Protein AF-A0A0D6ADC9-F1 (afdb_monomer)

Secondary structure (DSSP, 8-state):
-PPPP----------GGGS---HHHHHHHHHHHSTTS-----PBBTTTSSB-TT--HHHHHHHIIIIIS---TT-HHHHHHHHHHHTTSS-PPPSTTSTTTTTBSS--HHHHHHHHHHS-HHHHHHHHHHHHHHH-GGGTT---------S-----PPPP-PPPTTTTGGG--

pLDDT: mean 80.71, std 24.12, range [31.64, 98.81]

Structure (mmCIF, N/CA/C/O backbone):
data_AF-A0A0D6ADC9-F1
#
_entry.id   AF-A0A0D6ADC9-F1
#
loop_
_atom_site.group_PDB
_atom_site.id
_atom_site.type_symbol
_atom_site.label_atom_id
_atom_site.label_alt_id
_atom_site.label_comp_id
_atom_site.label_asym_id
_atom_site.label_entity_id
_atom_site.label_seq_id
_atom_site.pdbx_PDB_ins_code
_atom_site.Cartn_x
_atom_site.Cartn_y
_atom_site.Cartn_z
_atom_site.occupancy
_atom_site.B_iso_or_equiv
_atom_site.auth_seq_id
_atom_site.auth_comp_id
_atom_site.auth_asym_id
_atom_site.auth_atom_id
_atom_site.pdbx_PDB_model_num
ATOM 1 N N . MET A 1 1 ? -31.991 -17.745 -59.155 1.00 43.16 1 MET A N 1
ATOM 2 C CA . MET A 1 1 ? -30.536 -17.581 -58.963 1.00 43.16 1 MET A CA 1
ATOM 3 C C . MET A 1 1 ? -30.314 -16.551 -57.860 1.00 43.16 1 MET A C 1
ATOM 5 O O . MET A 1 1 ? -30.381 -15.366 -58.160 1.00 43.16 1 MET A O 1
ATOM 9 N N . PRO A 1 2 ? -30.186 -16.958 -56.587 1.00 39.16 2 PRO A N 1
ATOM 10 C CA . PRO A 1 2 ? -29.908 -16.034 -55.491 1.00 39.16 2 PRO A CA 1
ATOM 11 C C . PRO A 1 2 ? -28.393 -15.873 -55.290 1.00 39.16 2 PRO A C 1
ATOM 13 O O . PRO A 1 2 ? -27.664 -16.861 -55.239 1.00 39.16 2 PRO A O 1
ATOM 16 N N . GLY A 1 3 ? -27.926 -14.628 -55.185 1.00 37.94 3 GLY A N 1
ATOM 17 C CA . GLY A 1 3 ? -26.567 -14.300 -54.757 1.00 37.94 3 GLY A CA 1
ATOM 18 C C . GLY A 1 3 ? -26.476 -14.331 -53.233 1.00 37.94 3 GLY A C 1
ATOM 19 O O . GLY A 1 3 ? -27.190 -13.594 -52.558 1.00 37.94 3 GLY A O 1
ATOM 20 N N . GLN A 1 4 ? -25.621 -15.204 -52.702 1.00 42.19 4 GLN A N 1
ATOM 21 C CA . GLN A 1 4 ? -25.254 -15.258 -51.287 1.00 42.19 4 GLN A CA 1
ATOM 22 C C . GLN A 1 4 ? -24.281 -14.119 -50.961 1.00 42.19 4 GLN A C 1
ATOM 24 O O . GLN A 1 4 ? -23.196 -14.047 -51.535 1.00 42.19 4 GLN A O 1
ATOM 29 N N . LEU A 1 5 ? -24.662 -13.251 -50.024 1.00 40.06 5 LEU A N 1
ATOM 30 C CA . LEU A 1 5 ? -23.740 -12.352 -49.335 1.00 40.06 5 LEU A CA 1
ATOM 31 C C . LEU A 1 5 ? -23.358 -13.013 -48.008 1.00 40.06 5 LEU A C 1
ATOM 33 O O . LEU A 1 5 ? -24.223 -13.346 -47.202 1.00 40.06 5 LEU A O 1
ATOM 37 N N . PHE A 1 6 ? -22.064 -13.260 -47.826 1.00 42.75 6 PHE A N 1
ATOM 38 C CA . PHE A 1 6 ? -21.501 -13.854 -46.619 1.00 42.75 6 PHE A CA 1
ATOM 39 C C . PHE A 1 6 ? -21.408 -12.790 -45.516 1.00 42.75 6 PHE A C 1
ATOM 41 O O . PHE A 1 6 ? -20.636 -11.839 -45.634 1.00 42.75 6 PHE A O 1
ATOM 48 N N . GLU A 1 7 ? -22.181 -12.949 -44.440 1.00 40.00 7 GLU A N 1
ATOM 49 C CA . GLU A 1 7 ? -21.978 -12.211 -43.191 1.00 40.00 7 GLU A CA 1
ATOM 50 C C . GLU A 1 7 ? -20.782 -12.807 -42.439 1.00 40.00 7 GLU A C 1
ATOM 52 O O . GLU A 1 7 ? -20.865 -13.871 -41.824 1.00 40.00 7 GLU A O 1
ATOM 57 N N . ASN A 1 8 ? -19.648 -12.112 -42.479 1.00 42.78 8 ASN A N 1
ATOM 58 C CA . ASN A 1 8 ? -18.509 -12.417 -41.623 1.00 42.78 8 ASN A CA 1
ATOM 59 C C . ASN A 1 8 ? -18.754 -11.843 -40.219 1.00 42.78 8 ASN A C 1
ATOM 61 O O . ASN A 1 8 ? -18.361 -10.716 -39.918 1.00 42.78 8 ASN A O 1
ATOM 65 N N . ASN A 1 9 ? -19.384 -12.633 -39.349 1.00 41.06 9 ASN A N 1
ATOM 66 C CA . ASN A 1 9 ? -19.448 -12.357 -37.914 1.00 41.06 9 ASN A CA 1
ATOM 67 C C . ASN A 1 9 ? -18.090 -12.657 -37.261 1.00 41.06 9 ASN A C 1
ATOM 69 O O . ASN A 1 9 ? -17.872 -13.725 -36.689 1.00 41.06 9 ASN A O 1
ATOM 73 N N . TYR A 1 10 ? -17.161 -11.703 -37.331 1.00 40.94 10 TYR A N 1
ATOM 74 C CA . TYR A 1 10 ? -15.987 -11.710 -36.463 1.00 40.94 10 TYR A CA 1
ATOM 75 C C . TYR A 1 10 ? -16.418 -11.292 -35.057 1.00 40.94 10 TYR A C 1
ATOM 77 O O . TYR A 1 10 ? -16.470 -10.110 -34.723 1.00 40.94 10 TYR A O 1
ATOM 85 N N . SER A 1 11 ? -16.740 -12.283 -34.226 1.00 43.16 11 SER A N 1
ATOM 86 C CA . SER A 1 11 ? -16.884 -12.094 -32.785 1.00 43.16 11 SER A CA 1
ATOM 87 C C . SER A 1 11 ? -15.505 -11.782 -32.202 1.00 43.16 11 SER A C 1
ATOM 89 O O . SER A 1 11 ? -14.759 -12.679 -31.809 1.00 43.16 11 SER A O 1
ATOM 91 N N . TYR A 1 12 ? -15.142 -10.500 -32.180 1.00 41.97 12 TYR A N 1
ATOM 92 C CA . TYR A 1 12 ? -14.013 -9.994 -31.409 1.00 41.97 12 TYR A CA 1
ATOM 93 C C . TYR A 1 12 ? -14.345 -10.134 -29.919 1.00 41.97 12 TYR A C 1
ATOM 95 O O . TYR A 1 12 ? -14.784 -9.189 -29.269 1.00 41.97 12 TYR A O 1
ATOM 103 N N . PHE A 1 13 ? -14.128 -11.322 -29.353 1.00 47.16 13 PHE A N 1
ATOM 104 C CA . PHE A 1 13 ? -13.932 -11.445 -27.913 1.00 47.16 13 PHE A CA 1
ATOM 105 C C . PHE A 1 13 ? -12.553 -10.871 -27.586 1.00 47.16 13 PHE A C 1
ATOM 107 O O . PHE A 1 13 ? -11.568 -11.591 -27.443 1.00 47.16 13 PHE A O 1
ATOM 114 N N . SER A 1 14 ? -12.465 -9.546 -27.492 1.00 48.56 14 SER A N 1
ATOM 115 C CA . SER A 1 14 ? -11.417 -8.939 -26.682 1.00 48.56 14 SER A CA 1
ATOM 116 C C . SER A 1 14 ? -11.644 -9.414 -25.244 1.00 48.56 14 SER A C 1
ATOM 118 O O . SER A 1 14 ? -12.774 -9.303 -24.762 1.00 48.56 14 SER A O 1
ATOM 120 N N . PRO A 1 15 ? -10.640 -9.959 -24.537 1.00 46.06 15 PRO A N 1
ATOM 121 C CA . PRO A 1 15 ? -10.792 -10.241 -23.121 1.00 46.06 15 PRO A CA 1
ATOM 122 C C . PRO A 1 15 ? -11.028 -8.917 -22.392 1.00 46.06 15 PRO A C 1
ATOM 124 O O . PRO A 1 15 ? -10.106 -8.139 -22.157 1.00 46.06 15 PRO A O 1
ATOM 127 N N . VAL A 1 16 ? -12.280 -8.660 -22.023 1.00 44.53 16 VAL A N 1
ATOM 128 C CA . VAL A 1 16 ? -12.704 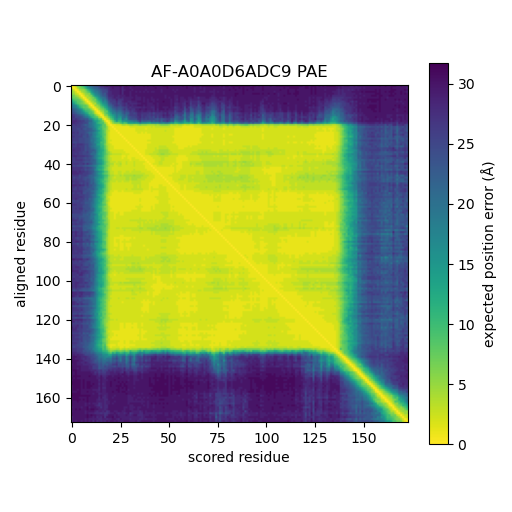-7.546 -21.169 1.00 44.53 16 VAL A CA 1
ATOM 129 C C . VAL A 1 16 ? -12.322 -7.850 -19.706 1.00 44.53 16 VAL A C 1
ATOM 131 O O . VAL A 1 16 ? -13.125 -7.720 -18.796 1.00 44.53 16 VAL A O 1
ATOM 134 N N . PHE A 1 17 ? -11.091 -8.309 -19.455 1.00 46.50 17 PHE A N 1
ATOM 135 C CA . PHE A 1 17 ? -10.576 -8.540 -18.095 1.00 46.50 17 PHE A CA 1
ATOM 136 C C . PHE A 1 17 ? -9.948 -7.280 -17.485 1.00 46.50 17 PHE A C 1
ATOM 138 O O . PHE A 1 17 ? -9.686 -7.235 -16.291 1.00 46.50 17 PHE A O 1
ATOM 145 N N . ALA A 1 18 ? -9.773 -6.220 -18.279 1.00 45.75 18 ALA A N 1
ATOM 146 C CA . ALA A 1 18 ? -9.383 -4.895 -17.797 1.00 45.75 18 ALA A CA 1
ATOM 147 C C . ALA A 1 18 ? -10.594 -4.032 -17.379 1.00 45.75 18 ALA A C 1
ATOM 149 O O . ALA A 1 18 ? -10.494 -2.807 -17.348 1.00 45.75 18 ALA A O 1
ATOM 150 N N . GLN A 1 19 ? -11.750 -4.640 -17.076 1.00 49.78 19 GLN A N 1
ATOM 151 C CA . GLN A 1 19 ? -12.756 -3.961 -16.260 1.00 49.78 19 GLN A CA 1
ATOM 152 C C . GLN A 1 19 ? -12.175 -3.823 -14.851 1.00 49.78 19 GLN A C 1
ATOM 154 O O . GLN A 1 19 ? -11.964 -4.800 -14.142 1.00 49.78 19 GLN A O 1
ATOM 159 N N . THR A 1 20 ? -11.834 -2.581 -14.529 1.00 68.12 20 THR A N 1
ATOM 160 C CA . THR A 1 20 ? -11.034 -2.085 -13.411 1.00 68.12 20 THR A CA 1
ATOM 161 C C . THR A 1 20 ? -11.347 -2.798 -12.091 1.00 68.12 20 THR A C 1
ATOM 163 O O . THR A 1 20 ? -12.310 -2.448 -11.408 1.00 68.12 20 THR A O 1
ATOM 166 N N . ILE A 1 21 ? -10.539 -3.796 -11.712 1.00 88.75 21 ILE A N 1
ATOM 167 C CA . ILE A 1 21 ? -10.601 -4.362 -10.360 1.00 88.75 21 ILE A CA 1
ATOM 168 C C . ILE A 1 21 ? -10.336 -3.230 -9.361 1.00 88.75 21 ILE A C 1
ATOM 170 O O . ILE A 1 21 ? -9.402 -2.438 -9.527 1.00 88.75 21 ILE A O 1
ATOM 174 N N . THR A 1 22 ? -11.220 -3.085 -8.378 1.00 94.50 22 THR A N 1
ATOM 175 C CA . THR A 1 22 ? -11.134 -1.979 -7.425 1.00 94.50 22 THR A CA 1
ATOM 176 C C . THR A 1 22 ? -10.011 -2.235 -6.417 1.00 94.50 22 THR A C 1
ATOM 178 O O . THR A 1 22 ? -9.695 -3.397 -6.142 1.00 94.50 22 THR A O 1
ATOM 181 N N . PRO A 1 23 ? -9.414 -1.184 -5.825 1.00 96.94 23 PRO A N 1
ATOM 182 C CA . PRO A 1 23 ? -8.412 -1.351 -4.775 1.00 96.94 23 PRO A CA 1
ATOM 183 C C . PRO A 1 23 ? -8.875 -2.235 -3.611 1.00 96.94 23 PRO A C 1
ATOM 185 O O . PRO A 1 23 ? -8.070 -2.952 -3.027 1.00 96.94 23 PRO A O 1
ATOM 188 N N . GLU A 1 24 ? -10.166 -2.190 -3.283 1.00 96.94 24 GLU A N 1
ATOM 189 C CA . GLU A 1 24 ? -10.786 -2.973 -2.216 1.00 96.94 24 GLU A CA 1
ATOM 190 C C . GLU A 1 24 ? -10.818 -4.471 -2.576 1.00 96.94 24 GLU A C 1
ATOM 192 O O . GLU A 1 24 ? -10.318 -5.287 -1.807 1.00 96.94 24 GLU A O 1
ATOM 197 N N . LYS A 1 25 ? -11.241 -4.831 -3.798 1.00 96.88 25 LYS A N 1
ATOM 198 C CA . LYS A 1 25 ? -11.212 -6.226 -4.280 1.00 96.88 25 LYS A CA 1
ATOM 199 C C . LYS A 1 25 ? -9.798 -6.799 -4.353 1.00 96.88 25 LYS A C 1
ATOM 201 O O . LYS A 1 25 ? -9.567 -7.942 -3.983 1.00 96.88 25 LYS A O 1
ATOM 206 N N . VAL A 1 26 ? -8.833 -5.992 -4.795 1.00 97.38 26 VAL A N 1
ATOM 207 C CA . VAL A 1 26 ? -7.416 -6.398 -4.805 1.00 97.38 26 VAL A CA 1
ATOM 208 C C . VAL A 1 26 ? -6.938 -6.660 -3.381 1.00 97.38 26 VAL A C 1
ATOM 210 O O . VAL A 1 26 ? -6.210 -7.616 -3.145 1.00 97.38 26 VAL A O 1
ATOM 213 N N . ALA A 1 27 ? -7.342 -5.822 -2.423 1.00 98.19 27 ALA A N 1
ATOM 214 C CA . ALA A 1 27 ? -6.989 -6.024 -1.027 1.00 98.19 27 ALA A CA 1
ATOM 215 C C . ALA A 1 27 ? -7.561 -7.333 -0.476 1.00 98.19 27 ALA A C 1
ATOM 217 O O . ALA A 1 27 ? -6.817 -8.072 0.163 1.00 98.19 27 ALA A O 1
ATOM 218 N N . GLU A 1 28 ? -8.827 -7.650 -0.759 1.00 97.69 28 GLU A N 1
ATOM 219 C CA . GLU A 1 28 ? -9.432 -8.937 -0.393 1.00 97.69 28 GLU A CA 1
ATOM 220 C C . GLU A 1 28 ? -8.597 -10.121 -0.908 1.00 97.69 28 GLU A C 1
ATOM 222 O O . GLU A 1 28 ? -8.227 -10.996 -0.125 1.00 97.69 28 GLU A O 1
ATOM 227 N N . GLU A 1 29 ? -8.227 -10.122 -2.193 1.00 97.25 29 GLU A N 1
ATOM 228 C CA . GLU A 1 29 ? -7.405 -11.185 -2.790 1.00 97.25 29 GLU A CA 1
ATOM 229 C C . GLU A 1 29 ? -5.999 -11.264 -2.177 1.00 97.25 29 GLU A C 1
ATOM 231 O O . GLU A 1 29 ? -5.477 -12.358 -1.947 1.00 97.25 29 GLU A O 1
ATOM 236 N N . VAL A 1 30 ? -5.385 -10.119 -1.858 1.00 98.00 30 VAL A N 1
ATOM 237 C CA . VAL A 1 30 ? -4.087 -10.086 -1.172 1.00 98.00 30 VAL A CA 1
ATOM 238 C C . VAL A 1 30 ? -4.198 -10.723 0.212 1.00 98.00 30 VAL A C 1
ATOM 240 O O . VAL A 1 30 ? -3.404 -11.606 0.5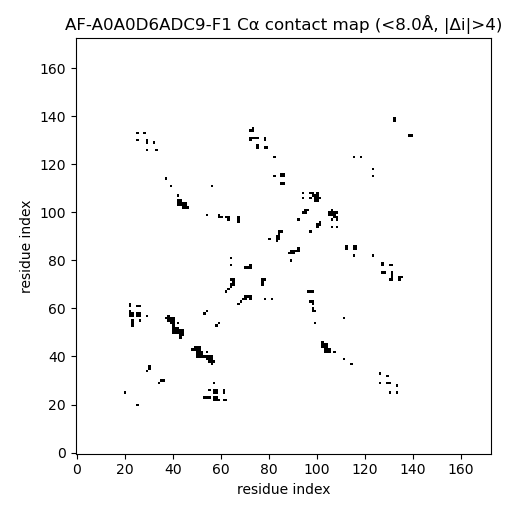23 1.00 98.00 30 VAL A O 1
ATOM 243 N N . TYR A 1 31 ? -5.178 -10.343 1.034 1.00 98.12 31 TYR A N 1
ATOM 244 C CA . TYR A 1 31 ? -5.330 -10.921 2.377 1.00 98.12 31 TYR A CA 1
ATOM 245 C C . TYR A 1 31 ? -5.763 -12.392 2.353 1.00 98.12 31 TYR A C 1
ATOM 247 O O . TYR A 1 31 ? -5.498 -13.112 3.309 1.00 98.12 31 TYR A O 1
ATOM 255 N N . GLN A 1 32 ? -6.367 -12.880 1.268 1.00 97.75 32 GLN A N 1
ATOM 256 C CA . GLN A 1 32 ? -6.578 -14.319 1.084 1.00 97.75 32 GLN A CA 1
ATOM 257 C C . GLN A 1 32 ? -5.260 -15.075 0.850 1.00 97.75 32 GLN A C 1
ATOM 259 O O . GLN A 1 32 ? -5.097 -16.185 1.353 1.00 97.75 32 GLN A O 1
ATOM 264 N N . GLN A 1 33 ? -4.315 -14.488 0.107 1.00 97.38 33 GLN A N 1
ATOM 265 C CA . GLN A 1 33 ? -3.028 -15.121 -0.215 1.00 97.38 33 GLN A CA 1
ATOM 266 C C . GLN A 1 33 ? -1.966 -14.936 0.881 1.00 97.38 33 GLN A C 1
ATOM 268 O O . GLN A 1 33 ? -1.130 -15.816 1.083 1.00 97.38 33 GLN A O 1
ATOM 273 N N . ILE A 1 34 ? -1.993 -13.809 1.598 1.00 96.81 34 ILE A N 1
ATOM 274 C CA . ILE A 1 34 ? -1.086 -13.481 2.708 1.00 96.81 34 ILE A CA 1
ATOM 275 C C . ILE A 1 34 ? -1.881 -13.016 3.947 1.00 96.81 34 ILE A C 1
ATOM 277 O O . ILE A 1 34 ? -1.864 -11.832 4.290 1.00 96.81 34 ILE A O 1
ATOM 281 N N . PRO A 1 35 ? -2.574 -13.933 4.652 1.00 96.25 35 PRO A N 1
ATOM 282 C CA . PRO A 1 35 ? -3.527 -13.591 5.718 1.00 96.25 35 PRO A CA 1
ATOM 283 C C . PRO A 1 35 ? -2.909 -12.906 6.939 1.00 96.25 35 PRO A C 1
ATOM 285 O O . PRO A 1 35 ? -3.592 -12.158 7.631 1.00 96.25 35 PRO A O 1
ATOM 288 N N . ASP A 1 36 ? -1.614 -13.107 7.181 1.00 94.94 36 ASP A N 1
ATOM 289 C CA . ASP A 1 36 ? -0.901 -12.479 8.298 1.00 94.94 36 ASP A CA 1
ATOM 290 C C . ASP A 1 36 ? -0.463 -11.031 7.996 1.00 94.94 36 ASP A C 1
ATOM 292 O O . ASP A 1 36 ? 0.190 -10.386 8.824 1.00 94.94 36 ASP A O 1
ATOM 296 N N . PHE A 1 37 ? -0.768 -10.500 6.804 1.00 96.75 37 PHE A N 1
ATOM 297 C CA . PHE A 1 37 ? -0.408 -9.131 6.447 1.00 96.75 37 PHE A CA 1
ATOM 298 C C . PHE A 1 37 ? -1.245 -8.110 7.252 1.00 96.75 37 PHE A C 1
ATOM 300 O O . PHE A 1 37 ? -2.454 -8.296 7.402 1.00 96.75 37 PHE A O 1
ATOM 307 N N . PRO A 1 38 ? -0.658 -7.009 7.767 1.00 97.12 38 PRO A N 1
ATOM 308 C CA . PRO A 1 38 ? -1.391 -6.051 8.601 1.00 97.12 38 PRO A CA 1
ATOM 309 C C . PRO A 1 38 ? -2.559 -5.371 7.870 1.00 97.12 38 PRO A C 1
ATOM 311 O O . PRO A 1 38 ? -2.360 -4.763 6.820 1.00 97.12 38 PRO A O 1
ATOM 314 N N . LEU A 1 39 ? -3.760 -5.421 8.462 1.00 97.12 39 LEU A N 1
ATOM 315 C CA . LEU A 1 39 ? -4.990 -4.879 7.866 1.00 97.12 39 LEU A CA 1
ATOM 316 C C . LEU A 1 39 ? -5.089 -3.347 7.897 1.00 97.12 39 LEU A C 1
ATOM 318 O O . LEU A 1 39 ? -5.475 -2.746 6.898 1.00 97.12 39 LEU A O 1
ATOM 322 N N . GLU A 1 40 ? -4.797 -2.717 9.041 1.00 96.56 40 GLU A N 1
ATOM 323 C CA . GLU A 1 40 ? -4.938 -1.266 9.285 1.00 96.56 40 GLU A CA 1
ATOM 324 C C . GLU A 1 40 ? -6.248 -0.651 8.751 1.00 96.56 40 GLU A C 1
ATOM 326 O O . GLU A 1 40 ? -6.228 0.287 7.945 1.00 96.56 40 GLU A O 1
ATOM 331 N N . ASN A 1 41 ? -7.394 -1.179 9.188 1.00 96.50 41 ASN A N 1
ATOM 332 C CA . ASN A 1 41 ? -8.729 -0.754 8.742 1.00 96.50 41 ASN A CA 1
ATOM 333 C C . ASN A 1 41 ? -9.631 -0.201 9.860 1.00 96.50 41 ASN A C 1
ATOM 335 O O . ASN A 1 41 ? -10.848 -0.137 9.716 1.00 96.50 41 ASN A O 1
ATOM 339 N N . ASN A 1 42 ? -9.038 0.261 10.962 1.00 96.69 42 ASN A N 1
ATOM 340 C CA . ASN A 1 42 ? -9.765 0.820 12.111 1.00 96.69 42 ASN A CA 1
ATOM 341 C C . ASN A 1 42 ? -10.063 2.329 11.981 1.00 96.69 42 ASN A C 1
ATOM 343 O O . ASN A 1 42 ? -10.324 3.005 12.976 1.00 96.69 42 ASN A O 1
ATOM 347 N N . TYR A 1 43 ? -9.991 2.884 10.769 1.00 97.12 43 TYR A N 1
ATOM 348 C CA . TYR A 1 43 ? -10.200 4.311 10.523 1.00 97.12 43 TYR A CA 1
ATOM 349 C C . TYR A 1 43 ? -11.685 4.648 10.398 1.00 97.12 43 TYR A C 1
ATOM 351 O O . TYR A 1 43 ? -12.459 3.873 9.841 1.00 97.12 43 TYR A O 1
ATOM 359 N N . ILE A 1 44 ? -12.083 5.831 10.866 1.00 98.19 44 ILE A N 1
ATOM 360 C CA . ILE A 1 44 ? -13.467 6.307 10.768 1.00 98.19 44 ILE A CA 1
ATOM 361 C C . ILE A 1 44 ? -13.625 7.129 9.485 1.00 98.19 44 ILE A C 1
ATOM 363 O O . ILE A 1 44 ? -12.850 8.053 9.229 1.00 98.19 44 ILE A O 1
ATOM 367 N N . SER A 1 45 ? -14.641 6.808 8.688 1.00 97.69 45 SER A N 1
ATOM 368 C CA . SER A 1 45 ? -15.044 7.597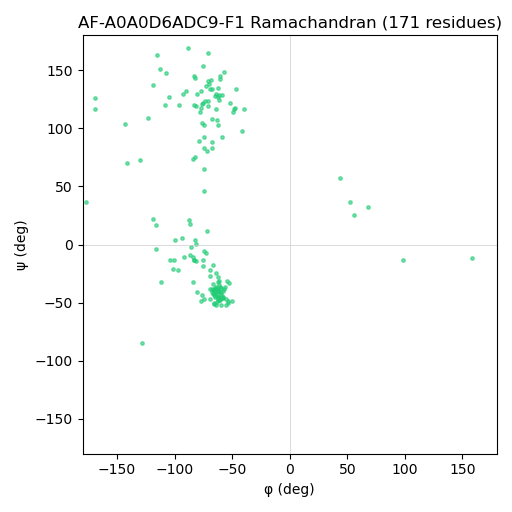 7.522 1.00 97.69 45 SER A CA 1
ATOM 369 C C . SER A 1 45 ? -15.646 8.932 7.957 1.00 97.69 45 SER A C 1
ATOM 371 O O . SER A 1 45 ? -16.520 8.969 8.821 1.00 97.69 45 SER A O 1
ATOM 373 N N . ARG A 1 46 ? -15.233 10.035 7.325 1.00 97.69 46 ARG A N 1
ATOM 374 C CA . ARG A 1 46 ? -15.846 11.356 7.548 1.00 97.69 46 ARG A CA 1
ATOM 375 C C . ARG A 1 46 ? -17.266 11.449 7.000 1.00 97.69 46 ARG A C 1
ATOM 377 O O . ARG A 1 46 ? -18.045 12.249 7.499 1.00 97.69 46 ARG A O 1
ATOM 384 N N . GLU A 1 47 ? -17.581 10.668 5.971 1.00 96.81 47 GLU A N 1
ATOM 385 C CA . GLU A 1 47 ? -18.889 10.695 5.313 1.00 96.81 47 GLU A CA 1
ATOM 386 C C . GLU A 1 47 ? -19.944 9.966 6.147 1.00 96.81 47 GLU A C 1
ATOM 388 O O . GLU A 1 47 ? -21.021 10.500 6.396 1.00 96.81 47 GLU A O 1
ATOM 393 N N . THR A 1 48 ? -19.627 8.753 6.605 1.00 96.88 48 THR A N 1
ATOM 394 C CA . THR A 1 48 ? -20.596 7.883 7.290 1.00 96.88 48 THR A CA 1
ATOM 395 C C . THR A 1 48 ? -20.453 7.893 8.807 1.00 96.88 48 THR A C 1
ATOM 397 O O . THR A 1 48 ? -21.332 7.390 9.503 1.00 96.88 48 THR A O 1
ATOM 400 N N . ASN A 1 49 ? -19.352 8.439 9.336 1.00 97.38 49 ASN A N 1
ATOM 401 C CA . ASN A 1 49 ? -18.985 8.379 10.752 1.00 97.38 49 ASN A CA 1
ATOM 402 C C . ASN A 1 49 ? -18.909 6.941 11.312 1.00 97.38 49 ASN A C 1
ATOM 404 O O . ASN A 1 49 ? -19.090 6.707 12.506 1.00 97.38 49 ASN A O 1
ATOM 408 N N . GLN A 1 50 ? -18.652 5.965 10.438 1.00 97.88 50 GLN A N 1
ATOM 409 C CA . GLN A 1 50 ? -18.483 4.549 10.768 1.00 97.88 50 GLN A CA 1
ATOM 410 C C . GLN A 1 50 ? -17.058 4.087 10.456 1.00 97.88 50 GLN A C 1
ATOM 412 O O . GLN A 1 50 ? -16.332 4.744 9.705 1.00 97.88 50 GLN A O 1
ATOM 417 N N . ILE A 1 51 ? -16.665 2.939 11.012 1.00 97.12 51 ILE A N 1
ATOM 418 C CA . ILE A 1 51 ? -15.394 2.292 10.669 1.00 97.12 51 ILE A CA 1
ATOM 419 C C . ILE A 1 51 ? -15.407 1.932 9.178 1.00 97.12 51 ILE A C 1
ATOM 421 O O . ILE A 1 51 ? -16.298 1.232 8.700 1.00 97.12 51 ILE A O 1
ATOM 425 N N . ALA A 1 52 ? -14.408 2.413 8.446 1.00 96.81 52 ALA A N 1
ATOM 426 C CA . ALA A 1 52 ? -14.228 2.170 7.025 1.00 96.81 52 ALA A CA 1
ATOM 427 C C . ALA A 1 52 ? -13.502 0.833 6.810 1.00 96.81 52 ALA A C 1
ATOM 429 O O . ALA A 1 52 ? -12.326 0.811 6.455 1.00 96.81 52 ALA A O 1
ATOM 430 N N . ILE A 1 53 ? -14.208 -0.278 7.027 1.00 96.38 53 ILE A N 1
ATOM 431 C CA . ILE A 1 53 ? -13.640 -1.639 7.011 1.00 96.38 53 ILE A CA 1
ATOM 432 C C . ILE A 1 53 ? -12.890 -1.993 5.712 1.00 96.38 53 ILE A C 1
ATOM 434 O O . ILE A 1 53 ? -11.880 -2.691 5.770 1.00 96.38 53 ILE A O 1
ATOM 438 N N . GLU A 1 54 ? -13.324 -1.436 4.576 1.00 94.50 54 GLU A N 1
ATOM 439 C CA . GLU A 1 54 ? -12.711 -1.629 3.250 1.00 94.50 54 GLU A CA 1
ATOM 440 C C . GLU A 1 54 ? -11.478 -0.734 3.006 1.00 94.50 54 GLU A C 1
ATOM 442 O O . GLU A 1 54 ? -10.693 -0.947 2.077 1.00 94.50 54 GLU A O 1
ATOM 447 N N . ASN A 1 55 ? -11.263 0.290 3.844 1.00 96.94 55 ASN A N 1
ATOM 448 C CA . ASN A 1 55 ? -10.043 1.100 3.832 1.00 96.94 55 ASN A CA 1
ATOM 449 C C . ASN A 1 55 ? -8.955 0.374 4.628 1.00 96.94 55 ASN A C 1
ATOM 451 O O . ASN A 1 55 ? -8.631 0.749 5.752 1.00 96.94 55 ASN A O 1
ATOM 455 N N . THR A 1 56 ? -8.381 -0.661 4.025 1.00 98.44 56 THR A N 1
ATOM 456 C CA . THR A 1 56 ? -7.231 -1.407 4.541 1.00 98.44 56 THR A CA 1
ATOM 457 C C . THR A 1 56 ? -5.907 -0.780 4.084 1.00 98.44 56 THR A C 1
ATOM 459 O O . THR A 1 56 ? -5.876 0.070 3.189 1.00 98.44 56 THR A O 1
ATOM 462 N N . LEU A 1 57 ? -4.786 -1.221 4.664 1.00 98.62 57 LEU A N 1
ATOM 463 C CA . LEU A 1 57 ? -3.437 -0.860 4.217 1.00 98.62 57 LEU A CA 1
ATOM 464 C C . LEU A 1 57 ? -3.251 -1.144 2.722 1.00 98.62 57 LEU A C 1
ATOM 466 O O . LEU A 1 57 ? -2.801 -0.278 1.973 1.00 98.62 57 LEU A O 1
ATOM 470 N N . ILE A 1 58 ? -3.626 -2.346 2.278 1.00 98.69 58 ILE A N 1
ATOM 471 C CA . ILE A 1 58 ? -3.480 -2.748 0.879 1.00 98.69 58 ILE A CA 1
ATOM 472 C C . ILE A 1 58 ? -4.382 -1.934 -0.047 1.00 98.69 58 ILE A C 1
ATOM 474 O O . ILE A 1 58 ? -3.896 -1.476 -1.081 1.00 98.69 58 ILE A O 1
ATOM 478 N N . SER A 1 59 ? -5.647 -1.676 0.308 1.00 98.50 59 SER A N 1
ATOM 479 C CA . SER A 1 59 ? -6.517 -0.889 -0.578 1.00 98.50 59 SER A CA 1
ATOM 480 C C . SER A 1 59 ? -6.000 0.545 -0.733 1.00 98.50 59 SER A C 1
ATOM 482 O O . SER A 1 59 ? -5.982 1.075 -1.845 1.00 98.50 59 SER A O 1
ATOM 484 N N . ARG A 1 60 ? -5.449 1.150 0.330 1.00 98.56 60 ARG A N 1
ATOM 485 C CA . ARG A 1 60 ? -4.755 2.448 0.245 1.00 98.56 60 ARG A CA 1
ATOM 486 C C . ARG A 1 60 ? -3.473 2.384 -0.584 1.00 98.56 60 ARG A C 1
ATOM 488 O O . ARG A 1 60 ? -3.255 3.269 -1.411 1.00 98.56 60 ARG A O 1
ATOM 495 N N . LEU A 1 61 ? -2.656 1.341 -0.435 1.00 98.75 61 LEU A N 1
ATOM 496 C CA . LEU A 1 61 ? -1.433 1.148 -1.223 1.00 98.75 61 LEU A CA 1
ATOM 497 C C . LEU A 1 61 ? -1.736 1.018 -2.721 1.00 98.75 61 LEU A C 1
ATOM 499 O O . LEU A 1 61 ? -1.086 1.671 -3.542 1.00 98.75 61 LEU A O 1
ATOM 503 N N . VAL A 1 62 ? -2.745 0.222 -3.077 1.00 98.50 62 VAL A N 1
ATOM 504 C CA . VAL A 1 62 ? -3.199 0.038 -4.461 1.00 98.50 62 VAL A CA 1
ATOM 505 C C . VAL A 1 62 ? -3.771 1.344 -5.011 1.00 98.50 62 VAL A C 1
ATOM 507 O O . VAL A 1 62 ? -3.394 1.763 -6.104 1.00 98.50 62 VAL A O 1
ATOM 510 N N . ARG A 1 63 ? -4.593 2.052 -4.227 1.00 98.25 63 ARG A N 1
ATOM 511 C CA . ARG A 1 63 ? -5.141 3.365 -4.595 1.00 98.25 63 ARG A CA 1
ATOM 512 C C . ARG A 1 63 ? -4.035 4.396 -4.845 1.00 98.25 63 ARG A C 1
ATOM 514 O O . ARG A 1 63 ? -4.098 5.143 -5.820 1.00 98.25 63 ARG A O 1
ATOM 521 N N . TYR A 1 64 ? -3.000 4.408 -4.005 1.00 98.62 64 TYR A N 1
ATOM 522 C CA . TYR A 1 64 ? -1.825 5.263 -4.181 1.00 98.62 64 TYR A CA 1
ATOM 523 C C . TYR A 1 64 ? -1.093 4.930 -5.488 1.00 98.62 64 TYR A C 1
ATOM 525 O O . TYR A 1 64 ? -0.799 5.824 -6.281 1.00 98.62 64 TYR A O 1
ATOM 533 N N . HIS A 1 65 ? -0.840 3.646 -5.750 1.00 98.56 65 HIS A N 1
ATOM 534 C CA . HIS A 1 65 ? -0.180 3.195 -6.975 1.00 98.56 65 HIS A CA 1
ATOM 535 C C . HIS A 1 65 ? -0.963 3.591 -8.236 1.00 98.56 65 HIS A C 1
ATOM 537 O O . HIS A 1 65 ? -0.405 4.213 -9.141 1.00 98.56 65 HIS A O 1
ATOM 543 N N . GLN A 1 66 ? -2.257 3.267 -8.273 1.00 96.69 66 GLN A N 1
ATOM 544 C CA . GLN A 1 66 ? -3.098 3.429 -9.457 1.00 96.69 66 GLN A CA 1
ATOM 545 C C . GLN A 1 66 ? -3.513 4.875 -9.710 1.00 96.69 66 GLN A C 1
ATOM 547 O O . GLN A 1 66 ? -3.508 5.311 -10.855 1.00 96.69 66 GLN A O 1
ATOM 552 N N . TYR A 1 67 ? -3.904 5.619 -8.672 1.00 96.00 67 TYR A N 1
ATOM 553 C CA . TYR A 1 67 ? -4.564 6.916 -8.860 1.00 96.00 67 TYR A CA 1
ATOM 554 C C . TYR A 1 67 ? -3.709 8.099 -8.415 1.00 96.00 67 TYR A C 1
ATOM 556 O O . TYR A 1 67 ? -3.794 9.163 -9.020 1.00 96.00 67 TYR A O 1
ATOM 564 N N . THR A 1 68 ? -2.871 7.944 -7.386 1.00 96.69 68 THR A N 1
ATOM 565 C CA . THR A 1 68 ? -1.958 9.025 -6.973 1.00 96.69 68 THR A CA 1
ATOM 566 C C . THR A 1 68 ? -0.715 9.062 -7.858 1.00 96.69 68 THR A C 1
ATOM 568 O O . THR A 1 68 ? -0.239 10.139 -8.215 1.00 96.69 68 THR A O 1
ATOM 571 N N . LYS A 1 69 ? -0.171 7.890 -8.204 1.00 97.50 69 LYS A N 1
ATOM 572 C CA . LYS A 1 69 ? 1.057 7.760 -8.996 1.00 97.50 69 LYS A CA 1
ATOM 573 C C . LYS A 1 69 ? 0.832 7.374 -10.450 1.00 97.50 69 LYS A C 1
ATOM 575 O O . LYS A 1 69 ? 1.773 7.513 -11.227 1.00 97.50 69 LYS A O 1
ATOM 580 N N . SER A 1 70 ? -0.371 6.927 -10.809 1.00 96.38 70 SER A N 1
ATOM 581 C CA . SER A 1 70 ? -0.714 6.505 -12.173 1.00 96.38 70 SER A CA 1
ATOM 582 C C . SER A 1 70 ? 0.258 5.466 -12.738 1.00 96.38 70 SER A C 1
ATOM 584 O O . SER A 1 70 ? 0.610 5.509 -13.917 1.00 96.38 70 SER A O 1
ATOM 586 N N . ARG A 1 71 ? 0.735 4.554 -11.882 1.00 96.56 71 ARG A N 1
ATOM 587 C CA . ARG A 1 71 ? 1.666 3.496 -12.276 1.00 96.56 71 ARG A CA 1
ATOM 588 C C . ARG A 1 71 ? 0.903 2.317 -12.901 1.00 96.56 71 ARG A C 1
ATOM 590 O O . ARG A 1 71 ? -0.201 2.003 -12.445 1.00 96.56 71 ARG A O 1
ATOM 597 N N . PRO A 1 72 ? 1.457 1.652 -13.931 1.00 95.44 72 PRO A N 1
ATOM 598 C CA . PRO A 1 72 ? 0.872 0.430 -14.467 1.00 95.44 72 PRO A CA 1
ATOM 599 C C . PRO A 1 72 ? 0.949 -0.725 -13.462 1.00 95.44 72 PRO A C 1
ATOM 601 O O . PRO A 1 72 ? 2.007 -1.021 -12.909 1.00 95.44 72 PRO A O 1
ATOM 604 N N . THR A 1 73 ? -0.157 -1.446 -13.297 1.00 94.62 73 THR A N 1
ATOM 605 C CA . THR A 1 73 ? -0.279 -2.525 -12.304 1.00 94.62 73 THR A CA 1
ATOM 606 C C . THR A 1 73 ? 0.281 -3.870 -12.761 1.00 94.62 73 THR A C 1
ATOM 608 O O . THR A 1 73 ? 0.472 -4.772 -11.948 1.00 94.62 73 THR A O 1
ATOM 611 N N . THR A 1 74 ? 0.561 -4.030 -14.054 1.00 91.12 74 THR A N 1
ATOM 612 C CA . THR A 1 74 ? 1.020 -5.296 -14.645 1.00 91.12 74 THR A CA 1
ATOM 613 C C . THR A 1 74 ? 2.524 -5.527 -14.495 1.00 91.12 74 THR A C 1
ATOM 615 O O . THR A 1 74 ? 2.998 -6.645 -14.709 1.00 91.12 74 THR A O 1
ATOM 618 N N . PHE A 1 75 ? 3.292 -4.498 -14.121 1.00 94.00 75 PHE A N 1
ATOM 619 C CA . PHE A 1 75 ? 4.747 -4.574 -14.042 1.00 94.00 75 PHE A CA 1
ATOM 620 C C . PHE A 1 75 ? 5.241 -4.658 -12.598 1.00 94.00 75 PHE A C 1
ATOM 622 O O . PHE A 1 75 ? 4.980 -3.802 -11.755 1.00 94.00 75 PHE A O 1
ATOM 629 N N . ARG A 1 76 ? 6.067 -5.676 -12.327 1.00 96.75 76 ARG A N 1
ATOM 630 C CA . ARG A 1 76 ? 6.727 -5.871 -11.026 1.00 96.75 76 ARG A CA 1
ATOM 631 C C . ARG A 1 76 ? 7.559 -4.657 -10.595 1.00 96.75 76 ARG A C 1
ATOM 633 O O . ARG A 1 76 ? 7.637 -4.363 -9.403 1.00 96.75 76 ARG A O 1
ATOM 640 N N . LEU A 1 77 ? 8.2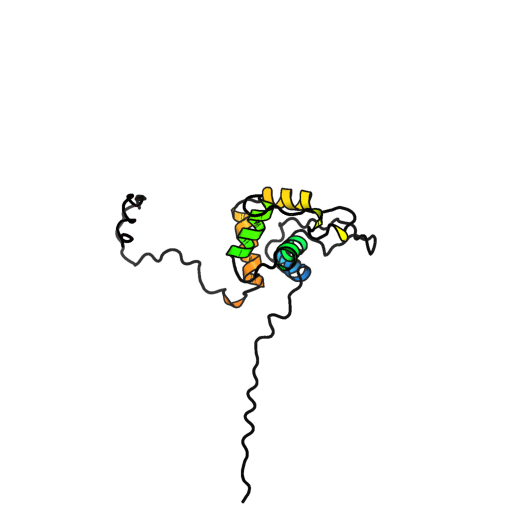17 -3.986 -11.54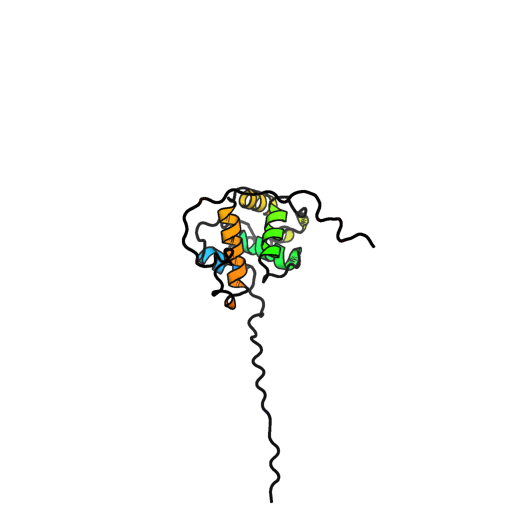3 1.00 97.81 77 LEU A N 1
ATOM 641 C CA . LEU A 1 77 ? 9.067 -2.830 -11.253 1.00 97.81 77 LEU A CA 1
ATOM 642 C C . LEU A 1 77 ? 8.259 -1.684 -10.636 1.00 97.81 77 LEU A C 1
ATOM 644 O O . LEU A 1 77 ? 8.676 -1.129 -9.626 1.00 97.81 77 LEU A O 1
ATOM 648 N N . ASP A 1 78 ? 7.089 -1.379 -11.184 1.00 98.44 78 ASP A N 1
ATOM 649 C CA . ASP A 1 78 ? 6.235 -0.292 -10.715 1.00 98.44 78 ASP A CA 1
ATOM 650 C C . ASP A 1 78 ? 5.748 -0.494 -9.280 1.00 98.44 78 ASP A C 1
ATOM 652 O O . ASP A 1 78 ? 5.759 0.443 -8.481 1.00 98.44 78 ASP A O 1
ATOM 656 N N . TRP A 1 79 ? 5.422 -1.730 -8.901 1.00 98.50 79 TRP A N 1
ATOM 657 C CA . TRP A 1 79 ? 5.117 -2.062 -7.508 1.00 98.50 79 TRP A CA 1
ATOM 658 C C . TRP A 1 79 ? 6.328 -1.900 -6.585 1.00 98.50 79 TRP A C 1
ATOM 660 O O . TRP A 1 79 ? 6.196 -1.389 -5.470 1.00 98.50 79 TRP A O 1
ATOM 670 N N . LYS A 1 80 ? 7.530 -2.268 -7.045 1.00 98.69 80 LYS A N 1
ATOM 671 C CA . LYS A 1 80 ? 8.767 -2.028 -6.284 1.00 98.69 80 LYS A CA 1
ATOM 672 C C . LYS A 1 80 ? 9.051 -0.536 -6.112 1.00 98.69 80 LYS A C 1
ATOM 674 O O . LYS A 1 80 ? 9.471 -0.137 -5.028 1.00 98.69 80 LYS A O 1
ATOM 679 N N . LEU A 1 81 ? 8.791 0.282 -7.133 1.00 98.75 81 LEU A N 1
ATOM 680 C CA . LEU A 1 81 ? 8.906 1.739 -7.039 1.00 98.75 81 LEU A CA 1
ATOM 681 C C . LEU A 1 81 ? 7.892 2.311 -6.045 1.00 98.75 81 LEU A C 1
ATOM 683 O O . LEU A 1 81 ? 8.269 3.126 -5.208 1.00 98.75 81 LEU A O 1
ATOM 687 N N . THR A 1 82 ? 6.648 1.821 -6.051 1.00 98.75 82 THR A N 1
ATOM 688 C CA . THR A 1 82 ? 5.668 2.171 -5.014 1.00 98.75 82 THR A CA 1
ATOM 689 C C . THR A 1 82 ? 6.206 1.867 -3.622 1.00 98.75 82 THR A C 1
ATOM 691 O O . THR A 1 82 ? 6.229 2.764 -2.789 1.00 98.75 82 THR A O 1
ATOM 694 N N . LEU A 1 83 ? 6.703 0.656 -3.352 1.00 98.81 83 LEU A N 1
ATOM 695 C CA . LEU A 1 83 ? 7.281 0.349 -2.038 1.00 98.81 83 LEU A CA 1
ATOM 696 C C . LEU A 1 83 ? 8.489 1.238 -1.711 1.00 98.81 83 LEU A C 1
ATOM 698 O O . LEU A 1 83 ? 8.648 1.654 -0.564 1.00 98.81 83 LEU A O 1
ATOM 702 N N . ALA A 1 84 ? 9.316 1.581 -2.700 1.00 98.75 84 ALA A N 1
ATOM 703 C CA . ALA A 1 84 ? 10.433 2.498 -2.511 1.00 98.75 84 ALA A CA 1
ATOM 704 C C . ALA A 1 84 ? 9.981 3.912 -2.092 1.00 98.75 84 ALA A C 1
ATOM 706 O O . ALA A 1 84 ? 10.676 4.538 -1.291 1.00 98.75 84 ALA A O 1
ATOM 707 N N . ASP A 1 85 ? 8.813 4.392 -2.533 1.00 98.69 85 ASP A N 1
ATOM 708 C CA . ASP A 1 85 ? 8.223 5.660 -2.065 1.00 98.69 85 ASP A CA 1
ATOM 709 C C . ASP A 1 85 ? 7.925 5.608 -0.547 1.00 98.69 85 ASP A C 1
ATOM 711 O O . ASP A 1 85 ? 8.316 6.493 0.229 1.00 98.69 85 ASP A O 1
ATOM 715 N N . TYR A 1 86 ? 7.314 4.513 -0.075 1.00 98.50 86 TYR A N 1
ATOM 716 C CA . TYR A 1 86 ? 7.045 4.297 1.357 1.00 98.50 86 TYR A CA 1
ATOM 717 C C . TYR A 1 86 ? 8.344 4.191 2.165 1.00 98.50 86 TYR A C 1
ATOM 719 O O . TYR A 1 86 ? 8.456 4.772 3.247 1.00 98.50 86 TYR A O 1
ATOM 727 N N . LEU A 1 87 ? 9.366 3.534 1.615 1.00 98.38 87 LEU A N 1
ATOM 728 C CA . LEU A 1 87 ? 10.691 3.431 2.233 1.00 98.38 87 LEU A CA 1
ATOM 729 C C . LEU A 1 87 ? 11.498 4.743 2.183 1.00 98.38 87 LEU A C 1
ATOM 731 O O . LEU A 1 87 ? 12.564 4.818 2.794 1.00 98.38 87 LEU A O 1
ATOM 735 N N . GLY A 1 88 ? 11.016 5.772 1.475 1.00 97.62 88 GLY A N 1
ATOM 736 C CA . GLY A 1 88 ? 11.730 7.039 1.293 1.00 97.62 88 GLY A CA 1
ATOM 737 C C . GLY A 1 88 ? 12.989 6.897 0.432 1.00 97.62 88 GLY A C 1
ATOM 738 O O . GLY A 1 88 ? 13.990 7.562 0.690 1.00 97.62 88 GLY A O 1
ATOM 739 N N . LYS A 1 89 ? 12.968 5.976 -0.539 1.00 98.19 89 LYS A N 1
ATOM 740 C CA . LYS A 1 89 ? 14.088 5.636 -1.434 1.00 98.19 89 LYS A CA 1
ATOM 741 C C . LYS A 1 89 ? 13.827 5.947 -2.909 1.00 98.19 89 LYS A C 1
ATOM 743 O O . LYS A 1 89 ? 14.726 5.740 -3.714 1.00 98.19 89 LYS A O 1
ATOM 748 N N . ASN A 1 90 ? 12.629 6.413 -3.257 1.00 98.31 90 ASN A N 1
ATOM 749 C CA . ASN A 1 90 ? 12.294 6.849 -4.611 1.00 98.31 90 ASN A CA 1
ATOM 750 C C . ASN A 1 90 ? 11.677 8.254 -4.585 1.00 98.31 90 ASN A C 1
ATOM 752 O O . ASN A 1 90 ? 12.409 9.232 -4.706 1.00 98.31 90 ASN A O 1
ATOM 756 N N . GLU A 1 91 ? 10.370 8.377 -4.353 1.00 97.56 91 GLU A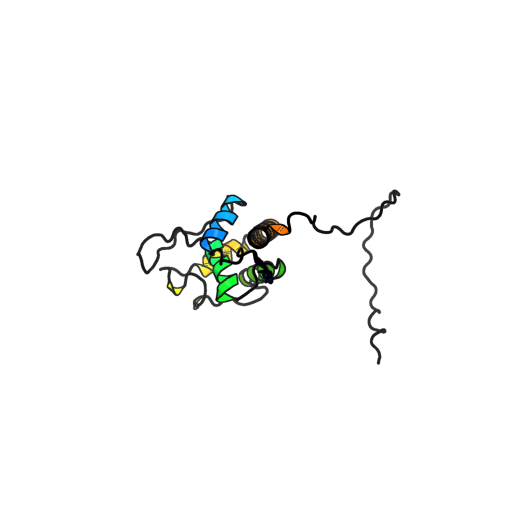 N 1
ATOM 757 C CA . GLU A 1 91 ? 9.700 9.678 -4.275 1.00 97.56 91 GLU A CA 1
ATOM 758 C C . GLU A 1 91 ? 9.187 9.991 -2.867 1.00 97.56 91 GLU A C 1
ATOM 760 O O . GLU A 1 91 ? 8.835 9.105 -2.082 1.00 97.56 91 GLU A O 1
ATOM 765 N N . THR A 1 92 ? 9.118 11.284 -2.542 1.00 97.38 92 THR A N 1
ATOM 766 C CA . THR A 1 92 ? 8.464 11.754 -1.317 1.00 97.38 92 THR A CA 1
ATOM 767 C C . THR A 1 92 ? 6.951 11.684 -1.489 1.00 97.38 92 THR A C 1
ATOM 769 O O . THR A 1 92 ? 6.384 12.325 -2.372 1.00 97.38 92 THR A O 1
ATOM 772 N N . ILE A 1 93 ? 6.288 10.939 -0.607 1.00 98.06 93 ILE A N 1
ATOM 773 C CA . ILE A 1 93 ? 4.827 10.895 -0.537 1.00 98.06 93 ILE A CA 1
ATOM 774 C C . ILE A 1 93 ? 4.323 12.202 0.084 1.00 98.06 93 ILE A C 1
ATOM 776 O O . ILE A 1 93 ? 4.720 12.551 1.195 1.00 98.06 93 ILE A O 1
ATOM 780 N N . ASN A 1 94 ? 3.451 12.908 -0.638 1.00 96.88 94 ASN A N 1
ATOM 781 C CA . ASN A 1 94 ? 2.686 14.031 -0.102 1.00 96.88 94 ASN A CA 1
ATOM 782 C C . ASN A 1 94 ? 1.536 13.473 0.754 1.00 96.88 94 ASN A C 1
ATOM 784 O O . ASN A 1 94 ? 0.669 12.758 0.246 1.00 96.88 94 ASN A O 1
ATOM 788 N N . ASP A 1 95 ? 1.556 13.786 2.044 1.00 95.69 95 ASP A N 1
ATOM 789 C CA . ASP A 1 95 ? 0.607 13.310 3.046 1.00 95.69 95 ASP A CA 1
ATOM 790 C C . ASP A 1 95 ? -0.807 13.864 2.835 1.00 95.69 95 ASP A C 1
ATOM 792 O O . ASP A 1 95 ? -1.779 13.121 2.967 1.00 95.69 95 ASP A O 1
ATOM 796 N N . GLU A 1 96 ? -0.947 15.127 2.433 1.00 96.25 96 GLU A N 1
ATOM 797 C CA . GLU A 1 96 ? -2.238 15.754 2.119 1.00 96.25 96 GLU A CA 1
ATOM 798 C C . GLU A 1 96 ? -2.955 15.079 0.942 1.00 96.25 96 GLU A C 1
ATOM 800 O O . GLU A 1 96 ? -4.185 15.071 0.882 1.00 96.25 96 GLU A O 1
ATOM 805 N N . ARG A 1 97 ? -2.205 14.475 0.013 1.00 95.75 97 ARG A N 1
ATOM 806 C CA . ARG A 1 97 ? -2.741 13.744 -1.152 1.00 95.75 97 ARG A CA 1
ATOM 807 C C . ARG A 1 97 ? -2.769 12.228 -0.971 1.00 95.75 97 ARG A C 1
ATOM 809 O O . ARG A 1 97 ? -3.095 11.507 -1.918 1.00 95.75 97 ARG A O 1
ATOM 816 N N . TYR A 1 98 ? -2.402 11.736 0.207 1.00 98.12 98 TYR A N 1
ATOM 817 C CA . TYR A 1 98 ? -2.368 10.308 0.480 1.00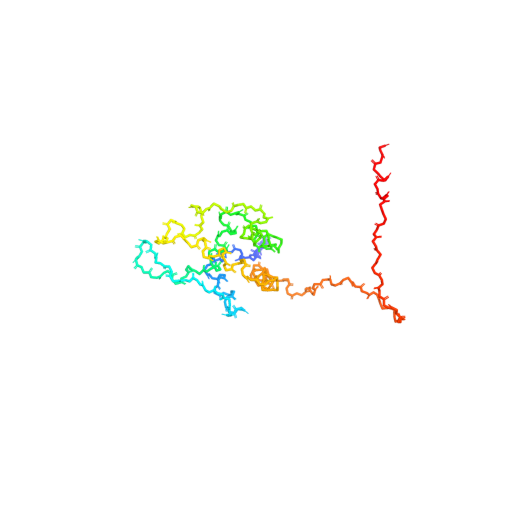 98.12 98 TYR A CA 1
ATOM 818 C C . TYR A 1 98 ? -3.787 9.711 0.518 1.00 98.12 98 TYR A C 1
ATOM 820 O O . TYR A 1 98 ? -4.702 10.350 1.042 1.00 98.12 98 TYR A O 1
ATOM 828 N N . PRO A 1 99 ? -4.013 8.489 -0.001 1.00 98.31 99 PRO A N 1
ATOM 829 C CA . PRO A 1 99 ? -5.310 7.829 0.100 1.00 98.31 99 PRO A CA 1
ATOM 830 C C . PRO A 1 99 ? -5.839 7.783 1.536 1.00 98.31 99 PRO A C 1
ATOM 832 O O . PRO A 1 99 ? -5.196 7.250 2.435 1.00 98.31 99 PRO A O 1
ATOM 835 N N . GLY A 1 100 ? -7.025 8.351 1.748 1.00 96.88 100 GLY A N 1
ATOM 836 C CA . GLY A 1 100 ? -7.638 8.471 3.070 1.00 96.88 100 GLY A CA 1
ATOM 837 C C . GLY A 1 100 ? -7.462 9.837 3.741 1.00 96.88 100 GLY A C 1
ATOM 838 O O . GLY A 1 100 ? -8.193 10.125 4.683 1.00 96.88 100 GLY A O 1
ATOM 839 N N . SER A 1 101 ? -6.573 10.714 3.259 1.00 97.50 101 SER A N 1
ATOM 840 C CA . SER A 1 101 ? -6.304 12.021 3.889 1.00 97.50 101 SER A CA 1
ATOM 841 C C . SER A 1 101 ? -7.549 12.914 4.004 1.00 97.50 101 SER A C 1
ATOM 843 O O . SER A 1 101 ? -7.759 13.579 5.022 1.00 97.50 101 SER A O 1
ATOM 845 N N . SER A 1 102 ? -8.392 12.918 2.969 1.00 96.38 102 SER A N 1
ATOM 846 C CA . SER A 1 102 ? -9.602 13.738 2.881 1.00 96.38 102 SER A CA 1
ATOM 847 C C . SER A 1 102 ? -10.878 12.997 3.283 1.00 96.38 102 SER A C 1
ATOM 849 O O . SER A 1 102 ? -11.856 13.645 3.653 1.00 96.38 102 SER A O 1
ATOM 851 N N . THR A 1 103 ? -10.876 11.663 3.236 1.00 96.50 103 THR A N 1
ATOM 852 C CA . THR A 1 103 ? -12.065 10.824 3.460 1.00 96.50 103 THR A CA 1
ATOM 853 C C . THR A 1 103 ? -12.124 10.208 4.856 1.00 96.50 103 THR A C 1
ATOM 855 O O . THR A 1 103 ? -13.211 9.862 5.314 1.00 96.50 103 THR A O 1
ATOM 858 N N . LEU A 1 104 ? -10.994 10.099 5.562 1.00 97.94 104 LEU A N 1
ATOM 859 C CA . LEU A 1 104 ? -10.906 9.526 6.907 1.00 97.94 104 LEU A CA 1
ATOM 860 C C . LEU A 1 104 ? -10.665 10.615 7.953 1.00 97.94 104 LEU A C 1
ATOM 862 O O . LEU A 1 104 ? -10.025 11.638 7.693 1.00 97.94 104 LEU A O 1
ATOM 866 N N . THR A 1 105 ? -11.193 10.429 9.160 1.00 97.75 105 THR A N 1
ATOM 867 C CA . THR A 1 105 ? -11.032 11.395 10.262 1.00 97.75 105 THR A CA 1
ATOM 868 C C . THR A 1 105 ? -9.565 11.590 10.649 1.00 97.75 105 THR A C 1
ATOM 870 O O . THR A 1 105 ? -9.169 12.699 10.998 1.00 97.75 105 THR A O 1
ATOM 873 N N . GLN A 1 106 ? -8.748 10.547 10.500 1.00 97.06 106 GLN A N 1
ATOM 874 C CA . GLN A 1 106 ? -7.303 10.568 10.687 1.00 97.06 106 GLN A CA 1
ATOM 875 C C . GLN A 1 106 ? -6.597 10.189 9.385 1.00 97.06 106 GLN A C 1
ATOM 877 O O . GLN A 1 106 ? -6.992 9.231 8.725 1.00 97.06 106 GLN A O 1
ATOM 882 N N . ASN A 1 107 ? -5.527 10.912 9.042 1.00 97.62 107 ASN A N 1
ATOM 883 C CA . ASN A 1 107 ? -4.691 10.562 7.899 1.00 97.62 107 ASN A CA 1
ATOM 884 C C . ASN A 1 107 ? -3.867 9.289 8.207 1.00 97.62 107 ASN A C 1
ATOM 886 O O . ASN A 1 107 ? -3.056 9.315 9.138 1.00 97.62 107 ASN A O 1
ATOM 890 N N . PRO A 1 108 ? -4.034 8.200 7.435 1.00 97.88 108 PRO A N 1
ATOM 891 C CA . PRO A 1 108 ? -3.371 6.920 7.696 1.00 97.88 108 PRO A CA 1
ATOM 892 C C . PRO A 1 108 ? -1.878 6.887 7.329 1.00 97.88 108 PRO A C 1
ATOM 894 O O . PRO A 1 108 ? -1.165 5.973 7.745 1.00 97.88 108 PRO A O 1
ATOM 897 N N . PHE A 1 109 ? -1.376 7.879 6.583 1.00 98.12 109 PHE A N 1
ATOM 898 C CA . PHE A 1 109 ? -0.051 7.843 5.954 1.00 98.12 109 PHE A CA 1
ATOM 899 C C . PHE A 1 109 ? 1.098 7.451 6.896 1.00 98.12 109 PHE A C 1
ATOM 901 O O . PHE A 1 109 ? 1.917 6.594 6.561 1.00 98.12 109 PHE A O 1
ATOM 908 N N . ILE A 1 110 ? 1.174 8.069 8.078 1.00 97.44 110 ILE A N 1
ATOM 909 C CA . ILE A 1 110 ? 2.287 7.840 9.009 1.00 97.44 110 ILE A CA 1
ATOM 910 C C . ILE A 1 110 ? 2.285 6.400 9.543 1.00 97.44 110 ILE A C 1
ATOM 912 O O . ILE A 1 110 ? 3.357 5.796 9.645 1.00 97.44 110 ILE A O 1
ATOM 916 N N . SER A 1 111 ? 1.107 5.840 9.847 1.00 97.75 111 SER A N 1
ATOM 917 C CA . SER A 1 111 ? 0.981 4.445 10.300 1.00 97.75 111 SER A CA 1
ATOM 918 C C . SER A 1 111 ? 1.385 3.484 9.184 1.00 97.75 111 SER A C 1
ATOM 920 O O . SER A 1 111 ? 2.285 2.660 9.359 1.00 97.75 111 SER A O 1
ATOM 922 N N . ASP A 1 112 ? 0.809 3.674 7.994 1.00 98.44 112 ASP A N 1
ATOM 923 C CA . ASP A 1 112 ? 1.057 2.827 6.827 1.00 98.44 112 ASP A CA 1
ATOM 924 C C . ASP A 1 112 ? 2.542 2.796 6.461 1.00 98.44 112 ASP A C 1
ATOM 926 O O . ASP A 1 112 ? 3.134 1.735 6.249 1.00 98.44 112 ASP A O 1
ATOM 930 N N . ARG A 1 113 ? 3.187 3.968 6.451 1.00 98.38 113 ARG A N 1
ATOM 931 C CA . ARG A 1 113 ? 4.619 4.086 6.177 1.00 98.38 113 ARG A CA 1
ATOM 932 C C . ARG A 1 113 ? 5.455 3.296 7.171 1.00 98.38 113 ARG A C 1
ATOM 934 O O . ARG A 1 113 ? 6.361 2.574 6.756 1.00 98.38 113 ARG A O 1
ATOM 941 N N . LYS A 1 114 ? 5.152 3.413 8.464 1.00 98.50 114 LYS A N 1
ATOM 942 C CA . LYS A 1 114 ? 5.864 2.687 9.519 1.00 98.50 114 LYS A CA 1
ATOM 943 C C . LYS A 1 114 ? 5.736 1.174 9.333 1.00 98.50 114 LYS A C 1
ATOM 945 O O . LYS A 1 114 ? 6.725 0.459 9.480 1.00 98.50 114 LYS A O 1
ATOM 950 N N . ILE A 1 115 ? 4.554 0.693 8.959 1.00 98.44 115 ILE A N 1
ATOM 951 C CA . ILE A 1 115 ? 4.312 -0.734 8.730 1.00 98.44 115 ILE A CA 1
ATOM 952 C C . ILE A 1 115 ? 5.111 -1.232 7.531 1.00 98.44 115 ILE A C 1
ATOM 954 O O . ILE A 1 115 ? 5.875 -2.185 7.677 1.00 98.44 115 ILE A O 1
ATOM 958 N N . ILE A 1 116 ? 5.044 -0.549 6.384 1.00 98.50 116 ILE A N 1
ATOM 959 C CA . ILE A 1 116 ? 5.809 -0.937 5.187 1.00 98.50 116 ILE A CA 1
ATOM 960 C C . ILE A 1 116 ? 7.327 -0.899 5.440 1.00 98.50 116 ILE A C 1
ATOM 962 O O . ILE A 1 116 ? 8.067 -1.750 4.934 1.00 98.50 116 ILE A O 1
ATOM 966 N N . GLN A 1 117 ? 7.805 0.048 6.254 1.00 98.31 117 GLN A N 1
ATOM 967 C CA . GLN A 1 117 ? 9.204 0.107 6.689 1.00 98.31 117 GLN A CA 1
ATOM 968 C C . GLN A 1 117 ? 9.599 -1.064 7.593 1.00 98.31 117 GLN A C 1
ATOM 970 O O . GLN A 1 117 ? 10.736 -1.527 7.509 1.00 98.31 117 GLN A O 1
ATOM 975 N N . SER A 1 118 ? 8.679 -1.555 8.424 1.00 98.31 118 SER A N 1
ATOM 976 C CA . SER A 1 118 ? 8.933 -2.683 9.327 1.00 98.31 118 SER A CA 1
ATOM 977 C C . SER A 1 118 ? 8.972 -4.044 8.625 1.00 98.31 118 SER A C 1
ATOM 979 O O . SER A 1 118 ? 9.531 -4.993 9.172 1.00 98.31 118 SER A O 1
ATOM 981 N N . LEU A 1 119 ? 8.422 -4.143 7.408 1.00 98.25 119 LEU A N 1
ATOM 982 C CA . LEU A 1 119 ? 8.456 -5.376 6.627 1.00 98.25 119 LEU A CA 1
ATOM 983 C C . LEU A 1 119 ? 9.896 -5.811 6.327 1.00 98.25 119 LEU A C 1
ATOM 985 O O . LEU A 1 119 ? 10.785 -5.004 6.034 1.00 98.25 119 LEU A O 1
ATOM 989 N N . THR A 1 120 ? 10.115 -7.118 6.303 1.00 98.19 120 THR A N 1
ATOM 990 C CA . THR A 1 120 ? 11.351 -7.706 5.785 1.00 98.19 120 THR A CA 1
ATOM 991 C C . THR A 1 120 ? 11.424 -7.577 4.261 1.00 98.19 120 THR A C 1
ATOM 993 O O . THR A 1 120 ? 10.435 -7.317 3.571 1.00 98.19 120 THR A O 1
ATOM 996 N N . MET A 1 121 ? 12.617 -7.782 3.698 1.00 97.31 121 MET A N 1
ATOM 997 C CA . MET A 1 121 ? 12.780 -7.834 2.242 1.00 97.31 121 MET A CA 1
ATOM 998 C C . MET A 1 121 ? 11.943 -8.955 1.611 1.00 97.31 121 MET A C 1
ATOM 1000 O O . MET A 1 121 ? 11.378 -8.745 0.541 1.00 97.31 121 MET A O 1
ATOM 1004 N N . GLN A 1 122 ? 11.838 -10.106 2.285 1.00 97.81 122 GLN A N 1
ATOM 1005 C CA . GLN A 1 122 ? 11.038 -11.235 1.817 1.00 97.81 122 GLN A CA 1
ATOM 1006 C C . GLN A 1 122 ? 9.551 -10.866 1.759 1.00 97.81 122 GLN A C 1
ATOM 1008 O O . GLN A 1 122 ? 8.969 -10.926 0.685 1.00 97.81 122 GLN A O 1
ATOM 1013 N N . GLN A 1 123 ? 8.987 -10.332 2.848 1.00 98.31 123 GLN A N 1
ATOM 1014 C CA . GLN A 1 123 ? 7.581 -9.898 2.892 1.00 98.31 123 GLN A CA 1
ATOM 1015 C C . GLN A 1 123 ? 7.246 -8.851 1.821 1.00 98.31 123 GLN A C 1
ATOM 1017 O O . GLN A 1 123 ? 6.175 -8.890 1.222 1.00 98.31 123 GLN A O 1
ATOM 1022 N N . ARG A 1 124 ? 8.169 -7.918 1.540 1.00 98.50 124 ARG A N 1
ATOM 1023 C CA . ARG A 1 124 ? 7.993 -6.952 0.444 1.00 98.50 124 ARG A CA 1
ATOM 1024 C C . ARG A 1 124 ? 7.972 -7.626 -0.928 1.00 98.50 124 ARG A C 1
ATOM 1026 O O . ARG A 1 124 ? 7.177 -7.234 -1.775 1.00 98.50 124 ARG A O 1
ATOM 1033 N N . ASN A 1 125 ? 8.844 -8.605 -1.162 1.00 97.88 125 ASN A N 1
ATOM 1034 C CA . ASN A 1 125 ? 8.856 -9.352 -2.419 1.00 97.88 125 ASN A CA 1
ATOM 1035 C C . ASN A 1 125 ? 7.595 -10.208 -2.576 1.00 97.88 125 ASN A C 1
ATOM 1037 O O . ASN A 1 125 ? 7.033 -10.229 -3.668 1.00 97.88 125 ASN A O 1
ATOM 1041 N N . ASP A 1 126 ? 7.134 -10.851 -1.504 1.00 97.75 126 ASP A N 1
ATOM 1042 C CA . ASP A 1 126 ? 5.912 -11.659 -1.505 1.00 97.75 126 ASP A CA 1
ATOM 1043 C C . ASP A 1 126 ? 4.693 -10.791 -1.823 1.00 97.75 126 ASP A C 1
ATOM 1045 O O . ASP A 1 126 ? 3.958 -11.098 -2.758 1.00 97.75 126 ASP A O 1
ATOM 1049 N N . LEU A 1 127 ? 4.556 -9.637 -1.160 1.00 98.56 127 LEU A N 1
ATOM 1050 C CA . LEU A 1 127 ? 3.509 -8.661 -1.466 1.00 98.56 127 LEU A CA 1
ATOM 1051 C C . LEU A 1 127 ? 3.533 -8.235 -2.941 1.00 98.56 127 LEU A C 1
ATOM 1053 O O . LEU A 1 127 ? 2.500 -8.213 -3.602 1.00 98.56 127 LEU A O 1
ATOM 1057 N N . VAL A 1 128 ? 4.711 -7.905 -3.477 1.00 98.38 128 VAL A N 1
ATOM 1058 C CA . VAL A 1 128 ? 4.854 -7.522 -4.889 1.00 98.38 128 VAL A CA 1
ATOM 1059 C C . VAL A 1 128 ? 4.455 -8.666 -5.823 1.00 98.38 128 VAL A C 1
ATOM 1061 O O . VAL A 1 128 ? 3.831 -8.418 -6.851 1.00 98.38 128 VAL A O 1
ATOM 1064 N N . ASN A 1 129 ? 4.820 -9.907 -5.501 1.00 96.56 129 ASN A N 1
ATOM 1065 C CA . ASN A 1 129 ? 4.482 -11.067 -6.321 1.00 96.56 129 ASN A CA 1
ATOM 1066 C C . ASN A 1 129 ? 2.970 -11.303 -6.364 1.00 96.56 129 ASN A C 1
ATOM 1068 O O . ASN A 1 129 ? 2.435 -11.474 -7.456 1.00 96.56 129 ASN A O 1
ATOM 1072 N N . VAL A 1 130 ? 2.305 -11.238 -5.207 1.00 97.25 130 VAL A N 1
ATOM 1073 C CA . VAL A 1 130 ? 0.843 -11.349 -5.088 1.00 97.25 130 VAL A CA 1
ATOM 1074 C C . VAL A 1 130 ? 0.152 -10.228 -5.864 1.00 97.25 130 VAL A C 1
ATOM 1076 O O . VAL A 1 130 ? -0.740 -10.479 -6.664 1.00 97.25 130 VAL A O 1
ATOM 1079 N N . LEU A 1 131 ? 0.593 -8.977 -5.697 1.00 97.44 131 LEU A N 1
ATOM 1080 C CA . LEU A 1 131 ? 0.008 -7.854 -6.434 1.00 97.44 131 LEU A CA 1
ATOM 1081 C C . LEU A 1 131 ? 0.131 -8.055 -7.949 1.00 97.44 131 LEU A C 1
ATOM 1083 O O . LEU A 1 131 ? -0.836 -7.850 -8.669 1.00 97.44 131 LEU A O 1
ATOM 1087 N N . VAL A 1 132 ? 1.289 -8.492 -8.449 1.00 95.56 132 VAL A N 1
ATOM 1088 C CA . VAL A 1 132 ? 1.478 -8.732 -9.889 1.00 95.56 132 VAL A CA 1
ATOM 1089 C C . VAL A 1 132 ? 0.631 -9.900 -10.399 1.00 95.56 132 VAL A C 1
ATOM 1091 O O . VAL A 1 132 ? 0.105 -9.795 -11.506 1.00 95.56 132 VAL A O 1
ATOM 1094 N N . SER A 1 133 ? 0.489 -10.992 -9.637 1.00 94.25 133 SER A N 1
ATOM 1095 C CA . SER A 1 133 ? -0.290 -12.161 -10.075 1.00 94.25 133 SER A CA 1
ATOM 1096 C C . SER A 1 133 ? -1.774 -11.834 -10.239 1.00 94.25 133 SER A C 1
ATOM 1098 O O . SER A 1 133 ? -2.374 -12.262 -11.222 1.00 94.25 133 SER A O 1
ATOM 1100 N N . ILE A 1 134 ? -2.332 -10.987 -9.366 1.00 94.62 134 ILE A N 1
ATOM 1101 C CA . ILE A 1 134 ? -3.725 -10.515 -9.449 1.00 94.62 134 ILE A CA 1
ATOM 1102 C C . ILE A 1 134 ? -4.000 -9.806 -10.785 1.00 94.62 134 ILE A C 1
ATOM 1104 O O . ILE A 1 134 ? -4.985 -10.088 -11.464 1.00 94.62 134 ILE A O 1
ATOM 1108 N N . TYR A 1 135 ? -3.110 -8.904 -11.212 1.00 91.88 135 TYR A N 1
ATOM 1109 C CA . TYR A 1 135 ? -3.286 -8.164 -12.472 1.00 91.88 135 TYR A CA 1
ATOM 1110 C C . TYR A 1 135 ? -2.803 -8.921 -13.708 1.00 91.88 135 TYR A C 1
ATOM 1112 O O . TYR A 1 135 ? -3.044 -8.476 -14.833 1.00 91.88 135 TYR A O 1
ATOM 1120 N N . ASN A 1 136 ? -2.089 -10.030 -13.525 1.00 88.81 136 ASN A N 1
ATOM 1121 C CA . ASN A 1 136 ? -1.551 -10.815 -14.620 1.00 88.81 136 ASN A CA 1
ATOM 1122 C C . ASN A 1 136 ? -1.645 -12.323 -14.326 1.00 88.81 136 ASN A C 1
ATOM 1124 O O . ASN A 1 136 ? -0.623 -12.989 -14.140 1.00 88.81 136 ASN A O 1
ATOM 1128 N N . PRO A 1 137 ? -2.867 -12.887 -14.322 1.00 75.56 137 PRO A N 1
ATOM 1129 C CA . PRO A 1 137 ? -3.082 -14.297 -13.991 1.00 75.56 137 PRO A CA 1
ATOM 1130 C C . PRO A 1 137 ? -2.478 -15.254 -15.034 1.00 75.56 137 PRO A C 1
ATOM 1132 O O . PRO A 1 137 ? -2.236 -16.420 -14.751 1.00 75.56 137 PRO A O 1
ATOM 1135 N N . ASN A 1 138 ? -2.174 -14.770 -16.244 1.00 66.19 138 ASN A N 1
ATOM 1136 C CA . ASN A 1 138 ? -1.665 -15.599 -17.341 1.00 66.19 138 ASN A CA 1
ATOM 1137 C C . ASN A 1 138 ? -0.136 -15.807 -17.328 1.00 66.19 138 ASN A C 1
ATOM 1139 O O . ASN A 1 138 ? 0.376 -16.512 -18.197 1.00 66.19 138 ASN A O 1
ATOM 1143 N N . VAL A 1 139 ? 0.616 -15.209 -16.390 1.00 55.06 139 VAL A N 1
ATOM 1144 C CA . VAL A 1 139 ? 2.088 -15.405 -16.298 1.00 55.06 139 VAL A CA 1
ATOM 1145 C C . VAL A 1 139 ? 2.491 -16.522 -15.345 1.00 55.06 139 VAL A C 1
ATOM 1147 O O . VAL A 1 139 ? 3.684 -16.747 -15.123 1.00 55.06 139 VAL A O 1
ATOM 1150 N N . GLU A 1 140 ? 1.527 -17.255 -14.799 1.00 46.78 140 GLU A N 1
ATOM 1151 C CA . GLU A 1 140 ? 1.776 -18.438 -13.986 1.00 46.78 140 GLU A CA 1
ATOM 1152 C C . GLU A 1 140 ? 2.193 -19.611 -14.889 1.00 46.78 140 GLU A C 1
ATOM 1154 O O . GLU A 1 140 ? 1.439 -20.546 -15.095 1.00 46.78 140 GLU A O 1
ATOM 1159 N N . ASN A 1 141 ? 3.360 -19.483 -15.540 1.00 41.16 141 ASN A N 1
ATOM 1160 C CA . ASN A 1 141 ? 4.161 -20.546 -16.170 1.00 41.16 141 ASN A CA 1
ATOM 1161 C C . ASN A 1 141 ? 5.489 -20.016 -16.751 1.00 41.16 141 ASN A C 1
ATOM 1163 O O . ASN A 1 141 ? 5.977 -20.483 -17.780 1.00 41.16 141 ASN A O 1
ATOM 1167 N N . LYS A 1 142 ? 6.137 -19.057 -16.088 1.00 40.50 142 LYS A N 1
ATOM 1168 C CA . LYS A 1 142 ? 7.596 -18.979 -16.177 1.00 40.50 142 LYS A CA 1
ATOM 1169 C C . LYS A 1 142 ? 8.164 -19.046 -14.769 1.00 40.50 142 LYS A C 1
ATOM 1171 O O . LYS A 1 142 ? 8.009 -18.070 -14.033 1.00 40.50 142 LYS A O 1
ATOM 1176 N N . PRO A 1 143 ? 8.826 -20.154 -14.368 1.00 43.91 143 PRO A N 1
ATOM 1177 C CA . PRO A 1 143 ? 9.783 -20.054 -13.281 1.00 43.91 143 PRO A CA 1
ATOM 1178 C C . PRO A 1 143 ? 10.657 -18.836 -13.561 1.00 43.91 143 PRO A C 1
ATOM 1180 O O . PRO A 1 143 ? 11.081 -18.618 -14.700 1.00 43.91 143 PRO A O 1
ATOM 1183 N N . GLN A 1 144 ? 10.856 -18.015 -12.531 1.00 41.41 144 GLN A N 1
ATOM 1184 C CA . GLN A 1 144 ? 11.878 -16.982 -12.527 1.00 41.41 144 GLN A CA 1
ATOM 1185 C C . GLN A 1 144 ? 13.113 -17.582 -13.196 1.00 41.41 144 GLN A C 1
ATOM 1187 O O . GLN A 1 144 ? 13.602 -18.608 -12.717 1.00 41.41 144 GLN A O 1
ATOM 1192 N N . GLU A 1 145 ? 13.530 -17.025 -14.340 1.00 41.44 145 GLU A N 1
ATOM 1193 C CA . GLU A 1 145 ? 14.724 -17.472 -15.049 1.00 41.44 145 GLU A CA 1
ATOM 1194 C C . GLU A 1 145 ? 15.889 -17.301 -14.075 1.00 41.44 145 GLU A C 1
ATOM 1196 O O . GLU A 1 145 ? 16.479 -16.238 -13.902 1.00 41.44 145 GLU A O 1
ATOM 1201 N N . THR A 1 146 ? 16.153 -18.380 -13.351 1.00 36.91 146 THR A N 1
ATOM 1202 C CA . THR A 1 146 ? 17.448 -18.654 -12.772 1.00 36.91 146 THR A CA 1
ATOM 1203 C C . THR A 1 146 ? 18.333 -18.822 -14.002 1.00 36.91 146 THR A C 1
ATOM 1205 O O . THR A 1 146 ? 17.907 -19.541 -14.914 1.00 36.91 146 THR A O 1
ATOM 1208 N N . PRO A 1 147 ? 19.493 -18.153 -14.103 1.00 35.12 147 PRO A N 1
ATOM 1209 C CA . PRO A 1 147 ? 20.370 -18.318 -15.253 1.00 35.12 147 PRO A CA 1
ATOM 1210 C C . PRO A 1 147 ? 20.553 -19.814 -15.522 1.00 35.12 147 PRO A C 1
ATOM 1212 O O . PRO A 1 147 ? 21.000 -20.548 -14.640 1.00 35.12 147 PRO A O 1
ATOM 1215 N N . THR A 1 148 ? 20.107 -20.285 -16.687 1.00 31.64 148 THR A N 1
ATOM 1216 C CA . THR A 1 148 ? 20.123 -21.706 -17.031 1.00 31.64 148 THR A CA 1
ATOM 1217 C C . THR A 1 148 ? 21.576 -22.170 -17.079 1.00 31.64 148 THR A C 1
ATOM 1219 O O . THR A 1 148 ? 22.321 -21.824 -17.992 1.00 31.64 148 THR A O 1
ATOM 1222 N N . GLN A 1 149 ? 21.993 -22.946 -16.076 1.00 35.38 149 GLN A N 1
ATOM 1223 C CA . GLN A 1 149 ? 23.162 -23.805 -16.195 1.00 35.38 149 GLN A CA 1
ATOM 1224 C C . GLN A 1 149 ? 22.864 -24.846 -17.278 1.00 35.38 149 GLN A C 1
ATOM 1226 O O . GLN A 1 149 ? 21.954 -25.661 -17.137 1.00 35.38 149 GLN A O 1
ATOM 1231 N N . ASN A 1 150 ? 23.640 -24.809 -18.362 1.00 35.38 150 ASN A N 1
ATOM 1232 C CA . ASN A 1 150 ? 23.757 -25.930 -19.290 1.00 35.38 150 ASN A CA 1
ATOM 1233 C C . ASN A 1 150 ? 24.222 -27.190 -18.531 1.00 35.38 150 ASN A C 1
ATOM 1235 O O . ASN A 1 150 ? 25.009 -27.075 -17.585 1.00 35.38 150 ASN A O 1
ATOM 1239 N N . PRO A 1 151 ? 23.807 -28.398 -18.947 1.00 48.38 151 PRO A N 1
ATOM 1240 C CA . PRO A 1 151 ? 24.227 -29.620 -18.289 1.00 48.38 151 PRO A CA 1
ATOM 1241 C C . PRO A 1 151 ? 25.676 -29.929 -18.666 1.00 48.38 151 PRO A C 1
ATOM 1243 O O . PRO A 1 151 ? 25.952 -30.459 -19.739 1.00 48.38 151 PRO A O 1
ATOM 1246 N N . GLN A 1 152 ? 26.612 -29.651 -17.763 1.00 33.41 152 GLN A N 1
ATOM 1247 C CA . GLN A 1 152 ? 27.853 -30.410 -17.738 1.00 33.41 152 GLN A CA 1
ATOM 1248 C C . GLN A 1 152 ? 28.313 -30.615 -16.301 1.00 33.41 152 GLN A C 1
ATOM 1250 O O . GLN A 1 152 ? 28.821 -29.722 -15.630 1.00 33.41 152 GLN A O 1
ATOM 1255 N N . ASN A 1 153 ? 28.079 -31.839 -15.842 1.00 41.81 153 ASN A N 1
ATOM 1256 C CA . ASN A 1 153 ? 28.667 -32.422 -14.655 1.00 41.81 153 ASN A CA 1
ATOM 1257 C C . ASN A 1 153 ? 30.189 -32.217 -14.696 1.00 41.81 153 ASN A C 1
ATOM 1259 O O . ASN A 1 153 ? 30.825 -32.744 -15.604 1.00 41.81 153 ASN A O 1
ATOM 1263 N N . ASN A 1 154 ? 30.730 -31.421 -13.768 1.00 38.41 154 ASN A N 1
ATOM 1264 C CA . ASN A 1 154 ? 32.071 -31.554 -13.192 1.00 38.41 154 ASN A CA 1
ATOM 1265 C C . ASN A 1 154 ? 32.193 -30.610 -11.981 1.00 38.41 154 ASN A C 1
ATOM 1267 O O . ASN A 1 154 ? 32.093 -29.392 -12.105 1.00 38.41 154 ASN A O 1
ATOM 1271 N N . ASN A 1 155 ? 32.398 -31.202 -10.802 1.00 49.69 155 ASN A N 1
ATOM 1272 C CA . ASN A 1 155 ? 32.616 -30.533 -9.519 1.00 49.69 155 ASN A CA 1
ATOM 1273 C C . ASN A 1 155 ? 33.658 -29.406 -9.604 1.00 49.69 155 ASN A C 1
ATOM 1275 O O . ASN A 1 155 ? 34.830 -29.695 -9.836 1.00 49.69 155 ASN A O 1
ATOM 1279 N N . SER A 1 156 ? 33.259 -28.159 -9.328 1.00 46.66 156 SER A N 1
ATOM 1280 C CA . SER A 1 156 ? 34.108 -27.068 -8.810 1.00 46.66 156 SER A CA 1
ATOM 1281 C C . SER A 1 156 ? 33.234 -25.884 -8.366 1.00 46.66 156 SER A C 1
ATOM 1283 O O . SER A 1 156 ? 32.405 -25.402 -9.134 1.00 46.66 156 SER A O 1
ATOM 1285 N N . SER A 1 157 ? 33.396 -25.422 -7.123 1.00 42.97 157 SER A N 1
ATOM 1286 C CA . SER A 1 157 ? 32.660 -24.289 -6.532 1.00 42.97 157 SER A CA 1
ATOM 1287 C C . SER A 1 157 ? 32.884 -22.970 -7.301 1.00 42.97 157 SER A C 1
ATOM 1289 O O . SER A 1 157 ? 34.016 -22.720 -7.718 1.00 42.97 157 SER A O 1
ATOM 1291 N N . PRO A 1 158 ? 31.878 -22.085 -7.468 1.00 42.59 158 PRO A N 1
ATOM 1292 C CA . PRO A 1 158 ? 32.052 -20.863 -8.247 1.00 42.59 158 PRO A CA 1
ATOM 1293 C C . PRO A 1 158 ? 32.684 -19.738 -7.413 1.00 42.59 158 PRO A C 1
ATOM 1295 O O . PRO A 1 158 ? 32.122 -19.274 -6.422 1.00 42.59 158 PRO A O 1
ATOM 1298 N N . THR A 1 159 ? 33.846 -19.265 -7.858 1.00 45.34 159 THR A N 1
ATOM 1299 C CA . THR A 1 159 ? 34.458 -18.003 -7.424 1.00 45.34 159 THR A CA 1
ATOM 1300 C C . THR A 1 159 ? 33.809 -16.842 -8.183 1.00 45.34 159 THR A C 1
ATOM 1302 O O . THR A 1 159 ? 33.734 -16.873 -9.411 1.00 45.34 159 THR A O 1
ATOM 1305 N N . PHE A 1 160 ? 33.360 -15.801 -7.477 1.00 37.66 160 PHE A N 1
ATOM 1306 C CA . PHE A 1 160 ? 32.890 -14.556 -8.093 1.00 37.66 160 PHE A CA 1
ATOM 1307 C C . PHE A 1 160 ? 34.071 -13.779 -8.691 1.00 37.66 160 PHE A C 1
ATOM 1309 O O . PHE A 1 160 ? 35.010 -13.438 -7.974 1.00 37.66 160 PHE A O 1
ATOM 1316 N N . VAL A 1 161 ? 34.010 -13.463 -9.988 1.00 55.88 161 VAL A N 1
ATOM 1317 C CA . VAL A 1 161 ? 34.981 -12.585 -10.659 1.00 55.88 161 VAL A CA 1
ATOM 1318 C C . VAL A 1 161 ? 34.297 -11.257 -10.970 1.00 55.88 161 VAL A C 1
ATOM 1320 O O . VAL A 1 161 ? 33.283 -11.220 -11.665 1.00 55.88 161 VAL A O 1
ATOM 1323 N N . LEU A 1 162 ? 34.837 -10.166 -10.427 1.00 52.91 162 LEU A N 1
ATOM 1324 C CA . LEU A 1 162 ? 34.395 -8.808 -10.742 1.00 52.91 162 LEU A CA 1
ATOM 1325 C C . LEU A 1 162 ? 34.864 -8.446 -12.168 1.00 52.91 162 LEU A C 1
ATOM 1327 O O . LEU A 1 162 ? 36.022 -8.728 -12.491 1.00 52.91 162 LEU A O 1
ATOM 1331 N N . PRO A 1 163 ? 34.034 -7.820 -13.023 1.00 50.66 163 PRO A N 1
ATOM 1332 C CA . PRO A 1 163 ? 34.496 -7.343 -14.324 1.00 50.66 163 PRO A CA 1
ATOM 1333 C C . PRO A 1 163 ? 35.588 -6.279 -14.145 1.00 50.66 163 PRO A C 1
ATOM 1335 O O . PRO A 1 163 ? 35.462 -5.376 -13.315 1.00 50.66 163 PRO A O 1
ATOM 1338 N N . GLN A 1 164 ? 36.671 -6.395 -14.917 1.00 59.03 164 GLN A N 1
ATOM 1339 C CA . GLN A 1 164 ? 37.750 -5.409 -14.901 1.00 59.03 164 GLN A CA 1
ATOM 1340 C C . GLN A 1 164 ? 37.296 -4.092 -15.562 1.00 59.03 164 GLN A C 1
ATOM 1342 O O . GLN A 1 164 ? 36.596 -4.130 -16.579 1.00 59.03 164 GLN A O 1
ATOM 1347 N N . PRO A 1 165 ? 37.695 -2.922 -15.025 1.00 50.00 165 PRO A N 1
ATOM 1348 C CA . PRO A 1 165 ? 37.428 -1.632 -15.657 1.00 50.00 165 PRO A CA 1
ATOM 1349 C C . PRO A 1 165 ? 38.177 -1.537 -16.994 1.00 50.00 165 PRO A C 1
ATOM 1351 O O . PRO A 1 165 ? 39.383 -1.760 -17.033 1.00 50.00 165 PRO A O 1
ATOM 1354 N N . GLY A 1 166 ? 37.470 -1.210 -18.080 1.00 59.31 166 GLY A N 1
ATOM 1355 C CA . GLY A 1 166 ? 38.065 -1.072 -19.422 1.00 59.31 166 GLY A CA 1
ATOM 1356 C C . GLY A 1 166 ? 37.088 -1.215 -20.597 1.00 59.31 166 GLY A C 1
ATOM 1357 O O . GLY A 1 166 ? 37.416 -0.851 -21.717 1.00 59.31 166 GLY A O 1
ATOM 1358 N N . GLY A 1 167 ? 35.854 -1.674 -20.367 1.00 58.53 167 GLY A N 1
ATOM 1359 C CA . GLY A 1 167 ? 34.844 -1.858 -21.425 1.00 58.53 167 GLY A CA 1
ATOM 1360 C C . GLY A 1 167 ? 34.227 -0.579 -22.017 1.00 58.53 167 GLY A C 1
ATOM 1361 O O . GLY A 1 167 ? 33.213 -0.674 -22.700 1.00 58.53 167 GLY A O 1
ATOM 1362 N N . ALA A 1 168 ? 34.784 0.603 -21.737 1.00 61.41 168 ALA A N 1
ATOM 1363 C CA . ALA A 1 168 ? 34.294 1.880 -22.264 1.00 61.41 168 ALA A CA 1
ATOM 1364 C C . ALA A 1 168 ? 34.967 2.298 -23.589 1.00 61.41 168 ALA A C 1
ATOM 1366 O O . ALA A 1 168 ? 34.465 3.197 -24.257 1.00 61.41 168 ALA A O 1
ATOM 1367 N N . ASP A 1 169 ? 36.044 1.625 -24.011 1.00 59.16 169 ASP A N 1
ATOM 1368 C CA . ASP A 1 169 ? 36.793 1.994 -25.227 1.00 59.16 169 ASP A CA 1
ATOM 1369 C C . ASP A 1 169 ? 36.087 1.631 -26.546 1.00 59.16 169 ASP A C 1
ATOM 1371 O O . ASP A 1 169 ? 36.528 2.030 -27.619 1.00 59.16 169 ASP A O 1
ATOM 1375 N N . LEU A 1 170 ? 34.950 0.930 -26.495 1.00 59.53 170 LEU A N 1
ATOM 1376 C CA . LEU A 1 170 ? 34.122 0.641 -27.676 1.00 59.53 170 LEU A CA 1
ATOM 1377 C C . LEU A 1 170 ? 33.181 1.799 -28.065 1.00 59.53 170 LEU A C 1
ATOM 1379 O O . LEU A 1 170 ? 32.371 1.644 -28.976 1.00 59.53 170 LEU A O 1
ATOM 1383 N N . LEU A 1 171 ? 33.263 2.941 -27.372 1.00 61.53 171 LEU A N 1
ATOM 1384 C CA . LEU A 1 171 ? 32.434 4.132 -27.604 1.00 61.53 171 LEU A CA 1
ATOM 1385 C C . LEU A 1 171 ?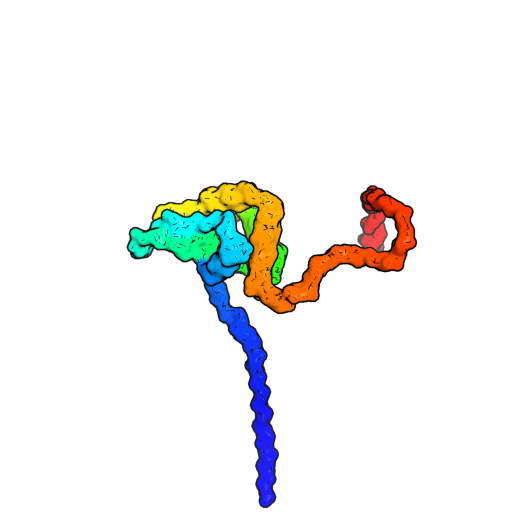 33.236 5.359 -28.062 1.00 61.53 171 LEU A C 1
ATOM 1387 O O . LEU A 1 171 ?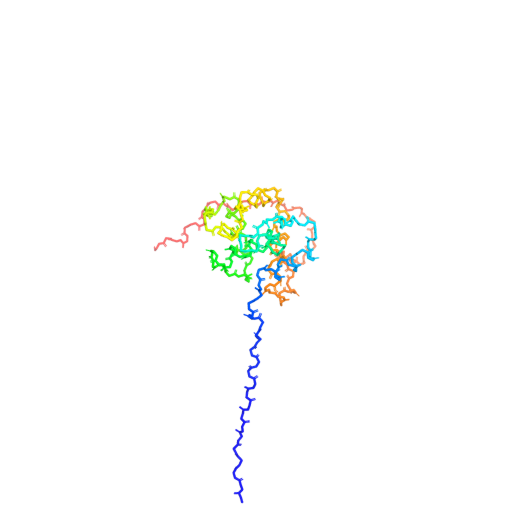 32.735 6.482 -27.983 1.00 61.53 171 LEU A O 1
ATOM 1391 N N . LEU A 1 172 ? 34.470 5.175 -28.531 1.00 59.12 172 LEU A N 1
ATOM 1392 C CA . LEU A 1 172 ? 35.193 6.266 -29.178 1.00 59.12 172 LEU A CA 1
ATOM 1393 C C . LEU A 1 172 ? 34.660 6.456 -30.618 1.00 59.12 172 LEU A C 1
ATOM 1395 O O . LEU A 1 172 ? 34.471 5.454 -31.311 1.00 59.12 172 LEU A O 1
ATOM 1399 N N . PRO A 1 173 ? 34.354 7.703 -31.030 1.00 60.44 173 PRO A N 1
ATOM 1400 C CA . PRO A 1 173 ? 33.728 8.026 -32.316 1.00 60.44 173 PRO A CA 1
ATOM 1401 C C . PRO A 1 173 ? 34.636 7.803 -33.530 1.00 60.44 173 PRO A C 1
ATOM 1403 O O . PRO A 1 173 ? 35.875 7.929 -33.388 1.00 60.44 173 PRO A O 1
#

Radius of gyration: 23.83 Å; Cα contacts (8 Å, |Δi|>4): 155; chains: 1; bounding box: 69×48×71 Å

Foldseek 3Di:
DDDDDDDPPPPPPPPPPPPPDALLNLVVQLCVVVVPQFFPQQWAWPVPRHGRNSPGLRSQLVCCLCPVVVHDQQDLVSLVLSLCCLVVNHDPDDQCPGVCNVTTPDRCSVVSSVSSNPDDPVRSSSSSVSSNCVVPVPPVPDDPCPPDDDDDDDDDDDDDDDDDPDVPVVPDD

Sequence (173 aa):
MPGQLFENNYSYFSPVFAQTITPEKVAEEVYQQIPDFPLENNYISRETNQIAIENTLISRLVRYHQYTKSRPTTFRLDWKLTLADYLGKNETINDERYPGSSTLTQNPFISDRKIIQSLTMQQRNDLVNVLVSIYNPNVENKPQETPTQNPQNNNSSPTFVLPQPGGADLLLP

Solvent-accessible surface area (backbone atoms only — not comparable to full-atom values): 10925 Å² total; per-residue (Å²): 139,84,85,85,79,83,83,81,81,77,79,78,78,67,83,78,74,78,62,75,79,46,38,48,60,53,30,54,56,45,43,71,76,44,68,88,57,79,52,71,27,86,48,36,25,63,86,77,71,40,69,33,66,66,52,22,43,53,16,33,52,44,41,34,37,49,70,71,63,63,44,63,63,68,42,62,66,47,50,51,49,49,52,26,25,56,63,67,73,68,47,86,76,58,61,83,73,33,63,42,34,86,50,24,77,60,61,49,57,70,61,53,31,52,52,66,57,69,48,51,74,64,58,53,50,51,52,40,49,52,53,25,39,72,65,36,69,86,60,84,82,59,77,79,84,63,84,80,76,74,95,69,97,70,97,72,87,87,76,90,78,79,85,76,92,69,85,67,71,85,71,68,133

Mean predicted aligned error: 13.57 Å